Protein AF-A0A3T0RSY2-F1 (afdb_monomer)

Sequence (69 aa):
MINFAEKKFVEIYGEQVLKQRPFSAKQDRNTWYVKGTLHCPPHDICSGGVAEAEISSVDRSVIRITHGK

Nearest PDB structures (foldseek):
  3dsm-assembly1_A  TM=6.353E-01  e=1.013E+00  Bacteroides uniformis ATCC 8492
  5kpe-assembly1_A  TM=4.646E-01  e=3.569E-01  synthetic construct
  9d1i-assembly1_A  TM=5.599E-01  e=1.654E+00  Homo sapiens
  2ret-assembly1_G  TM=4.525E-01  e=7.666E+00  Vibrio vulnificus
  3cfi-assembly4_J  TM=3.405E-01  e=5.998E+00  Vibrio vulnificus

Mean predicted aligned error: 4.01 Å

Solvent-accessible surface area (backbone atoms only — not comparable to full-atom values): 4145 Å² total; per-residue (Å²): 109,63,74,61,52,52,52,54,44,34,75,75,65,33,74,71,56,63,73,22,56,69,68,48,75,48,76,56,95,59,34,33,42,36,34,39,38,76,90,60,62,90,93,61,88,75,83,69,53,32,52,35,35,35,27,32,67,84,78,68,46,77,75,45,77,50,67,48,106

pLDDT: mean 91.46, std 8.34, range [56.81, 97.62]

Secondary structure (DSSP, 8-state):
-HHHHHHHHHHHH-GGGGGGPSPEEEEETTEEEEE------TTS------EEEEEETTT--EEEEEE--

Foldseek 3Di:
DQVVLVVVCCVVPNPVLVVQPPWDWDDDDQKIKIWGHQDDDPPDDDDFFTWIWIAGNPPRHTP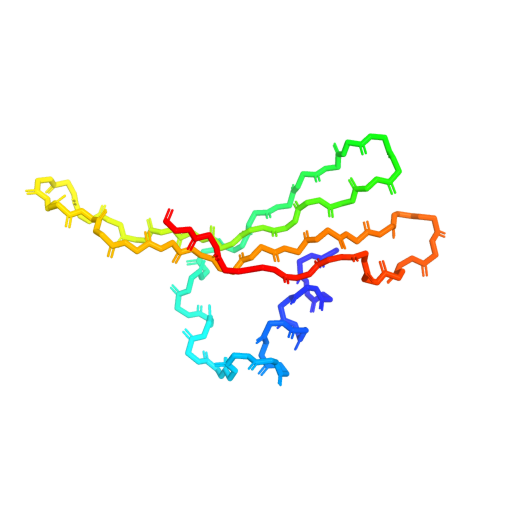DIDTDD

Radius of gyration: 12.37 Å; Cα contacts (8 Å, |Δi|>4): 114; chains: 1; bounding box: 30×21×33 Å

Structure (mmCIF, N/CA/C/O backbone):
data_AF-A0A3T0RSY2-F1
#
_entry.id   AF-A0A3T0RSY2-F1
#
loop_
_atom_site.group_PDB
_atom_site.id
_atom_site.type_symbol
_atom_site.label_atom_id
_atom_site.label_alt_id
_atom_site.label_comp_id
_atom_site.label_asym_id
_atom_site.label_entity_id
_atom_site.label_seq_id
_atom_site.pdbx_PDB_ins_code
_atom_site.Cartn_x
_atom_site.Cartn_y
_atom_site.Cartn_z
_atom_site.occupancy
_atom_site.B_iso_or_equiv
_atom_site.auth_seq_id
_atom_site.auth_comp_id
_atom_site.auth_asym_id
_atom_site.auth_atom_id
_atom_site.pdbx_PDB_model_num
ATOM 1 N N . MET A 1 1 ? 1.130 -3.326 9.442 1.00 88.50 1 MET A N 1
ATOM 2 C CA . MET A 1 1 ? 0.588 -2.409 8.415 1.00 88.50 1 MET A CA 1
ATOM 3 C C . MET A 1 1 ? 0.768 -2.897 6.991 1.00 88.50 1 MET A C 1
ATOM 5 O O . MET A 1 1 ? -0.208 -2.844 6.256 1.00 88.50 1 MET A O 1
ATOM 9 N N . ILE A 1 2 ? 1.936 -3.432 6.619 1.00 93.56 2 ILE A N 1
ATOM 10 C CA . ILE A 1 2 ? 2.191 -3.949 5.262 1.00 93.56 2 ILE A CA 1
ATOM 11 C C . ILE A 1 2 ? 1.102 -4.926 4.788 1.00 93.56 2 ILE A C 1
ATOM 13 O O . ILE A 1 2 ? 0.480 -4.659 3.773 1.00 93.56 2 ILE A O 1
ATOM 17 N N . ASN A 1 3 ? 0.763 -5.965 5.563 1.00 95.19 3 ASN A N 1
ATOM 18 C CA . ASN A 1 3 ? -0.266 -6.942 5.160 1.00 95.19 3 ASN A CA 1
ATOM 19 C C . ASN A 1 3 ? -1.660 -6.331 4.925 1.00 95.19 3 ASN A C 1
ATOM 21 O O . ASN A 1 3 ? -2.439 -6.862 4.142 1.00 95.19 3 ASN A O 1
ATOM 25 N N . PHE A 1 4 ? -2.003 -5.244 5.624 1.00 95.38 4 PHE A N 1
ATOM 26 C CA . PHE A 1 4 ? -3.285 -4.564 5.427 1.00 95.38 4 PHE A CA 1
ATOM 27 C C . PHE A 1 4 ? -3.268 -3.743 4.134 1.00 95.38 4 PHE A C 1
ATOM 29 O O . PHE A 1 4 ? -4.175 -3.876 3.318 1.00 95.38 4 PHE A O 1
ATOM 36 N N . ALA A 1 5 ? -2.212 -2.951 3.925 1.00 95.44 5 ALA A N 1
ATOM 37 C CA . ALA A 1 5 ? -2.028 -2.182 2.697 1.00 95.44 5 ALA A CA 1
ATOM 38 C C . ALA A 1 5 ? -1.922 -3.095 1.469 1.00 95.44 5 ALA A C 1
ATOM 40 O O . ALA A 1 5 ? -2.552 -2.825 0.458 1.00 95.44 5 ALA A O 1
ATOM 41 N N . GLU A 1 6 ? -1.204 -4.214 1.578 1.00 96.25 6 GLU A N 1
ATOM 42 C CA . GLU A 1 6 ? -1.054 -5.193 0.503 1.00 96.25 6 GLU A CA 1
ATOM 43 C C . GLU A 1 6 ? -2.404 -5.771 0.068 1.00 96.25 6 GLU A C 1
ATOM 45 O O . GLU A 1 6 ? -2.695 -5.794 -1.123 1.00 96.25 6 GLU A O 1
ATOM 50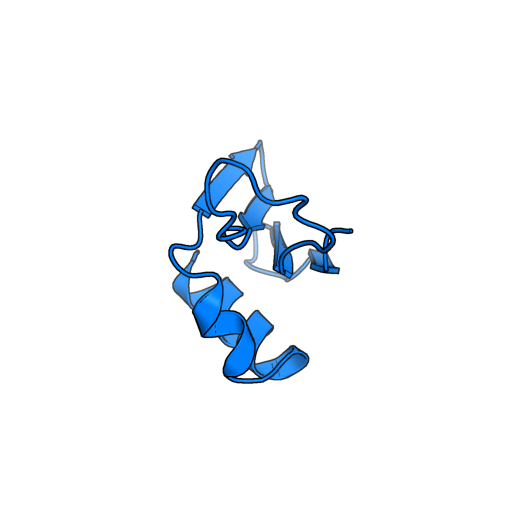 N N . LYS A 1 7 ? -3.274 -6.152 1.014 1.00 96.69 7 LYS A N 1
ATOM 51 C CA . LYS A 1 7 ? -4.640 -6.592 0.686 1.00 96.69 7 LYS A CA 1
ATOM 52 C C . LYS A 1 7 ? -5.417 -5.510 -0.060 1.00 96.69 7 LYS A C 1
ATOM 54 O O . LYS A 1 7 ? -6.038 -5.807 -1.073 1.00 96.69 7 LYS A O 1
ATOM 59 N N . LYS A 1 8 ? -5.333 -4.254 0.390 1.00 96.56 8 LYS A N 1
ATOM 60 C CA . LYS A 1 8 ? -5.981 -3.121 -0.289 1.00 96.56 8 LYS A CA 1
ATOM 61 C C . LYS A 1 8 ? -5.413 -2.849 -1.676 1.00 96.56 8 LYS A C 1
ATOM 63 O O . LYS A 1 8 ? -6.170 -2.560 -2.595 1.00 96.56 8 LYS A O 1
ATOM 68 N N . PHE A 1 9 ? -4.108 -3.003 -1.859 1.00 96.50 9 PHE A N 1
ATOM 69 C CA . PHE A 1 9 ? -3.496 -2.912 -3.175 1.00 96.50 9 PHE A CA 1
ATOM 70 C C . PHE A 1 9 ? -3.972 -4.027 -4.102 1.00 96.50 9 PHE A C 1
ATOM 72 O O . PHE A 1 9 ? -4.273 -3.740 -5.253 1.00 96.50 9 PHE A O 1
ATOM 79 N N . VAL A 1 10 ? -4.086 -5.268 -3.621 1.00 97.12 10 VAL A N 1
ATOM 80 C CA . VAL A 1 10 ? -4.607 -6.385 -4.425 1.00 97.12 10 VAL A CA 1
ATOM 81 C C . VAL A 1 10 ? -6.083 -6.175 -4.773 1.00 97.12 10 VAL A C 1
ATOM 83 O O . VAL A 1 10 ? -6.464 -6.412 -5.914 1.00 97.12 10 VAL A O 1
ATOM 86 N N . GLU A 1 11 ? -6.900 -5.675 -3.840 1.00 96.62 11 GLU A N 1
ATOM 87 C CA . GLU A 1 11 ? -8.312 -5.339 -4.093 1.00 96.62 11 GLU A CA 1
ATOM 88 C C . GLU A 1 11 ? -8.480 -4.301 -5.221 1.00 96.62 11 GLU A C 1
ATOM 90 O O . GLU A 1 11 ? -9.430 -4.395 -5.993 1.00 96.62 11 GLU A O 1
ATOM 95 N N . ILE A 1 12 ? -7.571 -3.324 -5.331 1.00 95.31 12 ILE A N 1
ATOM 96 C CA . ILE A 1 12 ? -7.681 -2.212 -6.294 1.00 95.31 12 ILE A CA 1
ATOM 97 C C . ILE A 1 12 ? -6.949 -2.504 -7.609 1.00 95.31 12 ILE A C 1
ATOM 99 O O . ILE A 1 12 ? -7.468 -2.229 -8.687 1.00 95.31 12 ILE A O 1
ATOM 103 N N . TYR A 1 13 ? -5.727 -3.027 -7.527 1.00 93.81 13 TYR A N 1
ATOM 104 C CA . TYR A 1 13 ? -4.816 -3.175 -8.664 1.00 93.81 13 TYR A CA 1
ATOM 105 C C . TYR A 1 13 ? -4.636 -4.628 -9.115 1.00 93.81 13 TYR A C 1
ATOM 107 O O . TYR A 1 13 ? -3.968 -4.862 -10.122 1.00 93.81 13 TYR A O 1
ATOM 115 N N . GLY A 1 14 ? -5.205 -5.603 -8.402 1.00 95.56 14 GLY A N 1
ATOM 116 C CA . GLY A 1 14 ? -5.012 -7.031 -8.651 1.00 95.56 14 GLY A CA 1
ATOM 117 C C . GLY A 1 14 ? -3.656 -7.561 -8.170 1.00 95.56 14 GLY A C 1
ATOM 118 O O . GLY A 1 14 ? -2.796 -6.826 -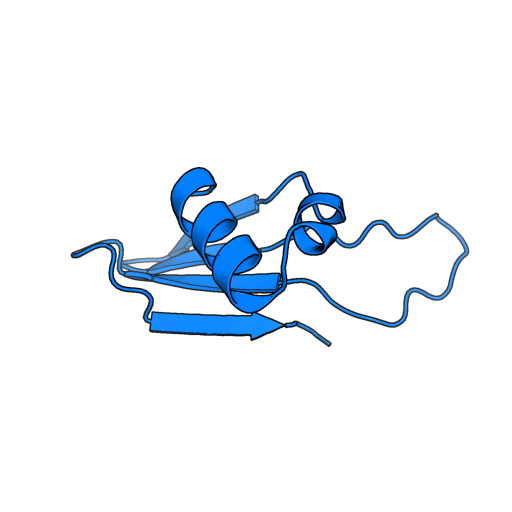7.682 1.00 95.56 14 GLY A O 1
ATOM 119 N N . GLU A 1 15 ? -3.430 -8.866 -8.338 1.00 96.38 15 GLU A N 1
ATOM 120 C CA . GLU A 1 15 ? -2.224 -9.556 -7.844 1.00 96.38 15 GLU A CA 1
ATOM 121 C C . GLU A 1 15 ? -0.912 -9.061 -8.472 1.00 96.38 15 GLU A C 1
ATOM 123 O O . GLU A 1 15 ? 0.163 -9.239 -7.901 1.00 96.38 15 GLU A O 1
ATOM 128 N N . GLN A 1 16 ? -0.973 -8.382 -9.620 1.00 92.50 16 GLN A N 1
ATOM 129 C CA . GLN A 1 16 ? 0.200 -7.800 -10.279 1.00 92.50 16 GLN A CA 1
ATOM 130 C C . GLN A 1 16 ? 0.976 -6.823 -9.384 1.00 92.50 16 GLN A C 1
ATOM 132 O O . GLN A 1 16 ? 2.196 -6.715 -9.519 1.00 92.50 16 GLN A O 1
ATOM 137 N N . VAL A 1 17 ? 0.304 -6.167 -8.429 1.00 93.75 17 VAL A N 1
ATOM 138 C CA . VAL A 1 17 ? 0.949 -5.253 -7.477 1.00 93.75 17 VAL A CA 1
ATOM 139 C C . VAL A 1 17 ? 1.923 -5.971 -6.540 1.00 93.75 17 VAL A C 1
ATOM 141 O O . VAL A 1 17 ? 2.862 -5.361 -6.038 1.00 93.75 17 VAL A O 1
ATOM 144 N N . LEU A 1 18 ? 1.778 -7.288 -6.354 1.00 95.06 18 LEU A N 1
ATOM 145 C CA . LEU A 1 18 ? 2.676 -8.090 -5.520 1.00 95.06 18 LEU A CA 1
ATOM 146 C C . LEU A 1 18 ? 4.102 -8.158 -6.087 1.00 95.06 18 LEU A C 1
ATOM 148 O O . LEU A 1 18 ? 5.042 -8.417 -5.337 1.00 95.06 18 LEU A O 1
ATOM 152 N N . LYS A 1 19 ? 4.291 -7.860 -7.382 1.00 93.81 19 LYS A N 1
ATOM 153 C CA . LYS A 1 19 ? 5.621 -7.707 -7.998 1.00 93.81 19 LYS A CA 1
ATOM 154 C C . LYS A 1 19 ? 6.405 -6.528 -7.418 1.00 93.81 19 LYS A C 1
ATOM 156 O O . LYS A 1 19 ? 7.623 -6.511 -7.514 1.00 93.81 19 LYS A O 1
ATOM 161 N N . GLN A 1 20 ? 5.725 -5.572 -6.785 1.00 94.12 20 GLN A N 1
ATOM 162 C CA . GLN A 1 20 ? 6.345 -4.425 -6.120 1.00 94.12 20 GLN A CA 1
ATOM 163 C C . GLN A 1 20 ? 6.837 -4.760 -4.700 1.00 94.12 20 GLN A C 1
ATOM 165 O O . GLN A 1 20 ? 7.261 -3.870 -3.968 1.00 94.12 20 GLN A O 1
ATOM 170 N N . ARG A 1 21 ? 6.788 -6.028 -4.268 1.00 95.00 21 ARG A N 1
ATOM 171 C CA . ARG A 1 21 ? 7.432 -6.455 -3.018 1.00 95.00 21 ARG A CA 1
ATOM 172 C C . ARG A 1 21 ? 8.962 -6.294 -3.108 1.00 95.00 21 ARG A C 1
ATOM 174 O O . ARG A 1 21 ? 9.511 -6.515 -4.180 1.00 95.00 21 ARG A O 1
ATOM 181 N N . PRO A 1 22 ? 9.668 -6.002 -2.003 1.00 95.81 22 PRO A N 1
ATOM 182 C CA . PRO A 1 22 ? 9.122 -5.811 -0.664 1.00 95.81 22 PRO A CA 1
ATOM 183 C C . PRO A 1 22 ? 8.376 -4.478 -0.547 1.00 95.81 22 PRO A C 1
ATOM 185 O O . PRO A 1 22 ? 8.806 -3.460 -1.079 1.00 95.81 22 PRO A O 1
ATOM 188 N N . PHE A 1 23 ? 7.255 -4.472 0.170 1.00 95.56 23 PHE A N 1
ATOM 189 C CA . PHE A 1 23 ? 6.602 -3.220 0.544 1.00 95.56 23 PHE A CA 1
ATOM 190 C C . PHE A 1 23 ? 7.330 -2.607 1.739 1.00 95.56 23 PHE A C 1
ATOM 192 O O . PHE A 1 23 ? 7.701 -3.312 2.679 1.00 95.56 23 PHE A O 1
ATOM 199 N N . SER A 1 24 ? 7.498 -1.289 1.725 1.00 96.00 24 SER A N 1
ATOM 200 C CA . SER A 1 24 ? 8.069 -0.539 2.844 1.00 96.00 24 SER A CA 1
ATOM 201 C C . SER A 1 24 ? 6.974 0.234 3.565 1.00 96.00 24 SER A C 1
ATOM 203 O O . SER A 1 24 ? 6.050 0.739 2.931 1.00 96.00 24 SER A O 1
ATOM 205 N N . ALA A 1 25 ? 7.062 0.311 4.891 1.00 96.06 25 ALA A N 1
ATOM 206 C CA . ALA A 1 25 ? 6.133 1.072 5.714 1.00 96.06 25 ALA A CA 1
ATOM 207 C C . ALA A 1 25 ? 6.904 2.035 6.615 1.00 96.06 25 ALA A C 1
ATOM 209 O O . ALA A 1 25 ? 7.831 1.628 7.313 1.00 96.06 25 ALA A O 1
ATOM 210 N N . LYS A 1 26 ? 6.489 3.299 6.624 1.00 96.88 26 LYS A N 1
ATOM 211 C CA . LYS A 1 26 ? 7.000 4.336 7.519 1.00 96.88 26 LYS A CA 1
ATOM 212 C C . LYS A 1 26 ? 5.827 4.975 8.244 1.00 96.88 26 LYS A C 1
ATOM 214 O O . LYS A 1 26 ? 4.829 5.308 7.614 1.00 96.88 26 LYS A O 1
ATOM 219 N N . GLN A 1 27 ? 5.946 5.154 9.551 1.00 96.06 27 GLN A N 1
ATOM 220 C CA . GLN A 1 27 ? 4.991 5.954 10.306 1.00 96.06 27 GLN A CA 1
ATOM 221 C C . GLN A 1 27 ? 5.507 7.388 10.409 1.00 96.06 27 GLN A C 1
ATOM 223 O O . GLN A 1 27 ? 6.679 7.599 10.720 1.00 96.06 27 GLN A O 1
ATOM 228 N N . ASP A 1 28 ? 4.633 8.357 10.167 1.00 95.44 28 ASP A N 1
ATOM 229 C CA . ASP A 1 28 ? 4.843 9.747 10.555 1.00 95.44 28 ASP A CA 1
ATOM 230 C C . ASP A 1 28 ? 3.592 10.255 11.273 1.00 95.44 28 ASP A C 1
ATOM 232 O O . ASP A 1 28 ? 2.478 10.201 10.745 1.00 95.44 28 ASP A O 1
ATOM 236 N N . ARG A 1 29 ? 3.782 10.694 12.521 1.00 94.25 29 ARG A N 1
ATOM 237 C CA . ARG A 1 29 ? 2.709 11.055 13.458 1.00 94.25 29 ARG A CA 1
ATOM 238 C C . ARG A 1 29 ? 1.627 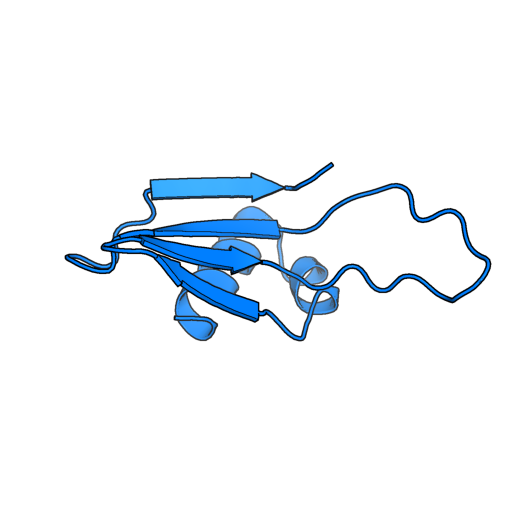9.962 13.526 1.00 94.25 29 ARG A C 1
ATOM 240 O O . ARG A 1 29 ? 1.882 8.855 14.003 1.00 94.25 29 ARG A O 1
ATOM 247 N N . ASN A 1 30 ? 0.440 10.283 13.012 1.00 95.88 30 ASN A N 1
ATOM 248 C CA . ASN A 1 30 ? -0.755 9.452 13.048 1.00 95.88 30 ASN A CA 1
ATOM 249 C C . ASN A 1 30 ? -1.051 8.774 11.702 1.00 95.88 30 ASN A C 1
ATOM 251 O O . ASN A 1 30 ? -2.163 8.292 11.493 1.00 95.88 30 ASN A O 1
ATOM 255 N N . THR A 1 31 ? -0.080 8.740 10.786 1.00 96.94 31 THR A N 1
ATOM 256 C CA . THR A 1 31 ? -0.252 8.182 9.443 1.00 96.94 31 THR A CA 1
ATOM 257 C C . 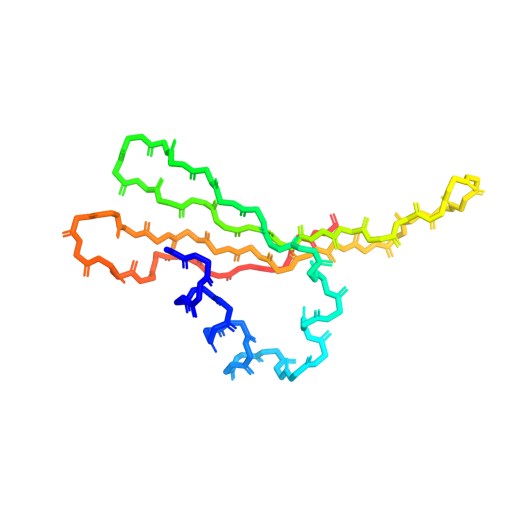THR A 1 31 ? 0.848 7.175 9.134 1.00 96.94 31 THR A C 1
ATOM 259 O O . THR A 1 31 ? 2.042 7.444 9.266 1.00 96.94 31 THR A O 1
ATOM 262 N N . TRP A 1 32 ? 0.436 5.993 8.693 1.00 97.62 32 TRP A N 1
ATOM 263 C CA . TRP A 1 32 ? 1.287 5.000 8.062 1.00 97.62 32 TRP A CA 1
ATOM 264 C C . TRP A 1 32 ? 1.324 5.228 6.560 1.00 97.62 32 TRP A C 1
ATOM 266 O O . TRP A 1 32 ? 0.292 5.182 5.899 1.00 97.62 32 TRP A O 1
ATOM 276 N N . TYR A 1 33 ? 2.528 5.395 6.036 1.00 97.25 33 TYR A N 1
ATOM 277 C CA . TYR A 1 33 ? 2.824 5.475 4.617 1.00 97.25 33 TYR A CA 1
ATOM 278 C C . TYR A 1 33 ? 3.392 4.131 4.190 1.00 97.25 33 TYR A C 1
ATOM 280 O O . TYR A 1 33 ? 4.472 3.740 4.640 1.00 97.25 33 TYR A O 1
ATOM 288 N N . VAL A 1 34 ? 2.654 3.403 3.360 1.00 96.75 34 VAL A N 1
ATOM 289 C CA . VAL A 1 34 ? 3.098 2.135 2.783 1.00 96.75 34 VAL A CA 1
ATOM 290 C C . VAL A 1 34 ? 3.316 2.331 1.295 1.00 96.75 34 VAL A C 1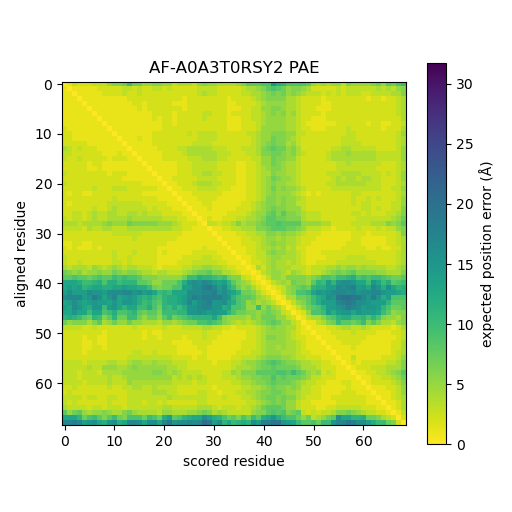
ATOM 292 O O . VAL A 1 34 ? 2.426 2.833 0.621 1.00 96.75 34 VAL A O 1
ATOM 295 N N . LYS A 1 35 ? 4.471 1.919 0.774 1.00 95.56 35 LYS A N 1
ATOM 296 C CA . LYS A 1 35 ? 4.770 1.992 -0.659 1.00 95.56 35 LYS A CA 1
ATOM 297 C C . LYS A 1 35 ? 5.405 0.714 -1.187 1.00 95.56 35 LYS A C 1
ATOM 299 O O . LYS A 1 35 ? 6.137 0.032 -0.459 1.00 95.56 35 LYS A O 1
ATOM 304 N N . GLY A 1 36 ? 5.137 0.415 -2.452 1.00 94.56 36 GLY A N 1
ATOM 305 C CA . GLY A 1 36 ? 5.850 -0.607 -3.211 1.00 94.56 36 GLY A CA 1
ATOM 306 C C . GLY A 1 36 ? 7.311 -0.238 -3.475 1.00 94.56 36 GLY A C 1
ATOM 307 O O . GLY A 1 36 ? 7.749 0.896 -3.267 1.00 94.56 36 GLY A O 1
ATOM 308 N N . THR A 1 37 ? 8.066 -1.221 -3.943 1.00 92.69 37 THR A N 1
ATOM 309 C CA . THR A 1 37 ? 9.425 -1.064 -4.458 1.00 92.69 37 THR A CA 1
ATOM 310 C C . THR A 1 37 ? 9.384 -1.024 -5.978 1.00 92.69 37 THR A C 1
ATOM 312 O O . THR A 1 37 ? 8.814 -1.909 -6.618 1.00 92.69 37 THR A O 1
ATOM 315 N N . LEU A 1 38 ? 9.998 0.010 -6.555 1.00 89.81 38 LEU A N 1
ATOM 316 C CA . LEU A 1 38 ? 10.219 0.091 -7.991 1.00 89.81 38 LEU A CA 1
ATOM 317 C C . LEU A 1 38 ? 11.485 -0.706 -8.311 1.00 89.81 38 LEU A C 1
ATOM 319 O O . LEU A 1 38 ? 12.591 -0.280 -7.977 1.00 89.81 38 LEU A O 1
ATOM 323 N N . HIS A 1 39 ? 11.321 -1.877 -8.923 1.00 85.88 39 HIS A N 1
ATOM 324 C CA . HIS A 1 39 ? 12.448 -2.707 -9.350 1.00 85.88 39 HIS A CA 1
ATOM 325 C C . HIS A 1 39 ? 13.044 -2.139 -10.627 1.00 85.88 39 HIS A C 1
ATOM 327 O O . HIS A 1 39 ? 12.553 -2.399 -11.722 1.00 85.88 39 HIS A O 1
ATOM 333 N N . CYS A 1 40 ? 14.086 -1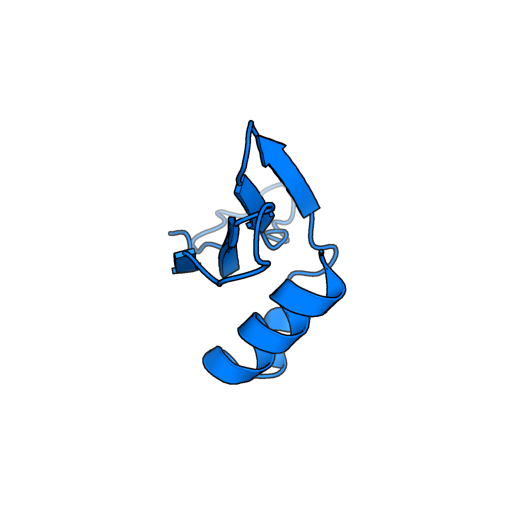.335 -10.452 1.00 81.19 40 CYS A N 1
ATOM 334 C CA . CYS A 1 40 ? 14.815 -0.696 -11.530 1.00 81.19 40 CYS A CA 1
ATOM 335 C C . CYS A 1 40 ? 16.222 -1.290 -11.641 1.00 81.19 40 CYS A C 1
ATOM 337 O O . CYS A 1 40 ? 17.020 -1.095 -10.717 1.00 81.19 40 CYS A O 1
ATOM 339 N N . PRO A 1 41 ? 16.551 -2.017 -12.722 1.00 79.94 41 PRO A N 1
ATOM 340 C CA . PRO A 1 41 ? 17.918 -2.443 -12.964 1.00 79.94 41 PRO A CA 1
ATOM 341 C C . PRO A 1 41 ? 18.848 -1.226 -13.069 1.00 79.94 41 PRO A C 1
ATOM 343 O O . PRO A 1 41 ? 18.481 -0.214 -13.675 1.00 79.94 41 PRO A O 1
ATOM 346 N N . PRO A 1 42 ? 20.065 -1.294 -12.505 1.00 71.31 42 PRO A N 1
ATOM 347 C CA . PRO A 1 42 ? 21.056 -0.263 -12.760 1.00 71.31 42 PRO A CA 1
ATOM 348 C C . PRO A 1 42 ? 21.316 -0.191 -14.273 1.00 71.31 42 PRO A C 1
ATOM 350 O O . PRO A 1 42 ? 21.550 -1.227 -14.894 1.00 71.31 42 PRO A O 1
ATOM 353 N N . HIS A 1 43 ? 21.316 1.032 -14.818 1.00 77.75 43 HIS A N 1
ATOM 354 C CA . HIS A 1 43 ? 21.465 1.401 -16.241 1.00 77.75 43 HIS A CA 1
ATOM 355 C C . HIS A 1 43 ? 20.186 1.435 -17.102 1.00 77.75 43 HIS A C 1
ATOM 357 O O . HIS A 1 43 ? 20.282 1.844 -18.258 1.00 77.75 43 HIS A O 1
ATOM 363 N N . ASP A 1 44 ? 19.006 1.133 -16.548 1.00 77.62 44 ASP A N 1
ATOM 364 C CA . ASP A 1 44 ? 17.728 1.326 -17.248 1.00 77.62 44 ASP A CA 1
ATOM 365 C C . ASP A 1 44 ? 17.047 2.652 -16.873 1.00 77.62 44 ASP A C 1
ATOM 367 O O . ASP A 1 44 ? 17.107 3.123 -15.734 1.00 77.62 44 ASP A O 1
ATOM 371 N N . ILE A 1 45 ? 16.346 3.260 -17.838 1.00 76.50 45 ILE A N 1
ATOM 372 C CA . ILE A 1 45 ? 15.444 4.385 -17.566 1.00 76.50 45 ILE A CA 1
ATOM 373 C C . ILE A 1 45 ? 14.151 3.813 -16.990 1.00 76.50 45 ILE A C 1
ATOM 375 O O . ILE A 1 45 ? 13.284 3.332 -17.721 1.00 76.50 45 ILE A O 1
ATOM 379 N N . CYS A 1 46 ? 13.997 3.891 -15.673 1.00 71.56 46 CYS A N 1
ATOM 380 C CA . CYS A 1 46 ? 12.773 3.445 -15.023 1.00 71.56 46 CYS A CA 1
ATOM 381 C C . CYS A 1 46 ? 11.697 4.514 -15.108 1.00 71.56 46 CYS A C 1
ATOM 383 O O . CYS A 1 46 ? 11.717 5.512 -14.393 1.00 71.56 46 CYS A O 1
ATOM 385 N N . SER A 1 47 ? 10.767 4.288 -16.031 1.00 70.62 47 SER A N 1
ATOM 386 C CA . SER A 1 47 ? 9.544 5.070 -16.165 1.00 70.62 47 SER A CA 1
ATOM 387 C C . SER A 1 47 ? 8.378 4.294 -15.565 1.00 70.62 47 SER A C 1
ATOM 389 O O . SER A 1 47 ? 8.074 3.183 -15.999 1.00 70.62 47 SER A O 1
ATOM 391 N N . GLY A 1 48 ? 7.728 4.892 -14.570 1.00 75.75 48 GLY A N 1
ATOM 392 C CA . GLY A 1 48 ? 6.611 4.317 -13.831 1.00 75.75 48 GLY A CA 1
ATOM 393 C C . GLY A 1 48 ? 6.788 4.515 -12.330 1.00 75.75 48 GLY A C 1
ATOM 394 O O . GLY A 1 48 ? 7.886 4.797 -11.857 1.00 75.75 48 GLY A O 1
ATOM 395 N N . GLY A 1 49 ? 5.718 4.301 -11.571 1.00 88.06 49 GLY A N 1
ATOM 396 C CA . GLY A 1 49 ? 5.803 4.314 -10.116 1.00 88.06 49 GLY A CA 1
ATOM 397 C C . GLY A 1 49 ? 5.171 3.095 -9.469 1.00 88.06 49 GLY A C 1
ATOM 398 O O . GLY A 1 49 ? 5.039 2.032 -10.076 1.00 88.06 49 GLY A O 1
ATOM 399 N N . VAL A 1 50 ? 4.853 3.242 -8.191 1.00 93.81 50 VAL A N 1
ATOM 400 C CA . VAL A 1 50 ? 4.473 2.144 -7.300 1.00 93.81 50 VAL A CA 1
ATOM 401 C C . VAL A 1 50 ? 3.168 2.457 -6.592 1.00 93.81 50 VAL A C 1
ATOM 403 O O . VAL A 1 50 ? 2.788 3.615 -6.451 1.00 93.81 50 VAL A O 1
ATOM 406 N N . ALA A 1 51 ? 2.482 1.431 -6.110 1.00 96.12 51 ALA A N 1
ATOM 407 C CA . ALA A 1 51 ? 1.331 1.605 -5.248 1.00 96.12 51 ALA A CA 1
ATOM 408 C C . ALA A 1 51 ? 1.764 2.220 -3.911 1.00 96.12 51 ALA A C 1
ATOM 410 O O . ALA A 1 51 ? 2.728 1.774 -3.282 1.00 96.12 51 ALA A O 1
ATOM 411 N N . GLU A 1 52 ? 1.024 3.234 -3.481 1.00 96.69 52 GLU A N 1
ATOM 412 C CA . GLU A 1 52 ? 1.225 3.960 -2.235 1.00 96.69 52 GLU A CA 1
ATOM 413 C C . GLU A 1 52 ? -0.098 4.029 -1.468 1.00 96.69 52 GLU A C 1
ATOM 415 O O . GLU A 1 52 ? -1.166 4.210 -2.055 1.00 96.69 52 GLU A O 1
ATOM 420 N N . ALA A 1 53 ? -0.034 3.865 -0.151 1.00 97.00 53 ALA A N 1
ATOM 421 C CA . ALA A 1 53 ? -1.172 3.951 0.749 1.00 97.00 53 ALA A CA 1
ATOM 422 C C . ALA A 1 53 ? -0.827 4.807 1.963 1.00 97.00 53 ALA A C 1
ATOM 424 O O . ALA A 1 53 ? 0.204 4.615 2.608 1.00 97.00 53 ALA A O 1
ATOM 425 N N . GLU A 1 54 ? -1.753 5.689 2.307 1.00 97.12 54 GLU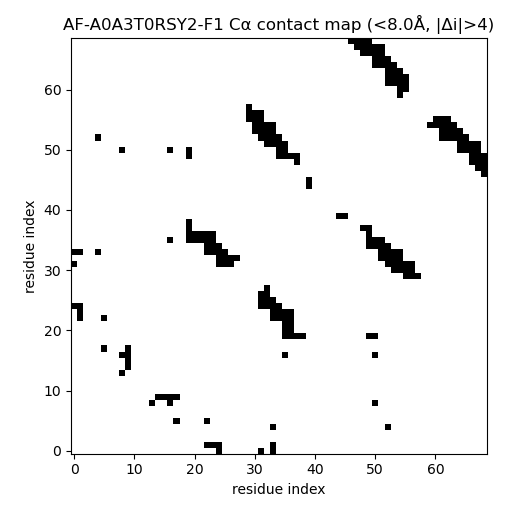 A N 1
ATOM 426 C CA . GLU A 1 54 ? -1.775 6.440 3.552 1.00 97.12 54 GLU A CA 1
ATOM 427 C C . GLU A 1 54 ? -2.889 5.880 4.421 1.00 97.12 54 GLU A C 1
ATOM 429 O O . GLU A 1 54 ? -4.047 5.796 4.002 1.00 97.12 54 GLU A O 1
ATOM 434 N N . ILE A 1 55 ? -2.535 5.446 5.623 1.00 97.31 55 ILE A N 1
ATOM 435 C CA . ILE A 1 55 ? -3.449 4.753 6.522 1.00 97.31 55 ILE A CA 1
ATOM 436 C C . ILE A 1 55 ? -3.345 5.390 7.896 1.00 97.31 55 ILE A C 1
ATOM 438 O O . ILE A 1 55 ? -2.257 5.480 8.461 1.00 97.31 55 ILE A O 1
ATOM 442 N N . SER A 1 56 ? -4.473 5.804 8.455 1.00 96.25 56 SER A N 1
ATOM 443 C CA . SER A 1 56 ? -4.532 6.343 9.809 1.00 96.25 56 SER A CA 1
ATOM 444 C C . SER A 1 56 ? -4.040 5.296 10.809 1.00 96.25 56 SER A C 1
ATOM 446 O O . SER A 1 56 ? -4.518 4.162 10.847 1.00 96.25 56 SER A O 1
ATOM 448 N N . SER A 1 57 ? -3.073 5.657 11.649 1.00 94.06 57 SER A N 1
ATOM 449 C CA . SER A 1 57 ? -2.619 4.797 12.743 1.00 94.06 57 SER A CA 1
ATOM 450 C C . SER A 1 57 ? -3.590 4.793 13.926 1.00 94.06 57 SER A C 1
ATOM 452 O O . SER A 1 57 ? -3.417 3.972 14.824 1.00 94.06 57 SER A O 1
ATOM 454 N N . VAL A 1 58 ? -4.577 5.698 13.940 1.00 94.62 58 VAL A N 1
ATOM 455 C CA . VAL A 1 58 ? -5.555 5.855 15.027 1.00 94.62 58 VAL A CA 1
ATOM 456 C C . VAL A 1 58 ? -6.658 4.804 14.916 1.00 94.62 58 VAL A C 1
ATOM 458 O O . VAL A 1 58 ? -6.945 4.106 15.882 1.00 94.62 58 VAL A O 1
ATOM 461 N N . ASP A 1 59 ? -7.239 4.656 13.726 1.00 94.31 59 ASP A N 1
ATOM 462 C CA . ASP A 1 59 ? -8.418 3.815 13.470 1.00 94.31 59 ASP A CA 1
ATOM 463 C C . ASP A 1 59 ? -8.222 2.818 12.312 1.00 94.31 59 ASP A C 1
ATOM 465 O O . ASP A 1 59 ? -9.135 2.065 11.980 1.00 94.31 59 ASP A O 1
ATOM 469 N N . ARG A 1 60 ? -7.022 2.771 11.710 1.00 90.81 60 ARG A N 1
ATOM 470 C CA . ARG A 1 60 ? -6.679 1.918 10.554 1.00 90.81 60 ARG A CA 1
ATOM 471 C C . ARG A 1 60 ? -7.510 2.201 9.300 1.00 90.81 60 ARG A C 1
ATOM 473 O O . ARG A 1 60 ? -7.531 1.370 8.390 1.00 90.81 60 ARG A O 1
ATOM 480 N N . SER A 1 61 ? -8.158 3.362 9.222 1.00 94.69 61 SER A N 1
ATOM 481 C CA . SER A 1 61 ? -8.851 3.795 8.013 1.00 94.69 61 SER A CA 1
ATOM 482 C C . SER A 1 61 ? -7.852 4.132 6.904 1.00 94.69 61 SER A C 1
ATOM 484 O O . SER A 1 61 ? -6.783 4.702 7.139 1.00 94.69 61 SER A O 1
ATOM 486 N N . VAL A 1 62 ? -8.187 3.747 5.672 1.00 95.81 62 VAL A N 1
ATOM 487 C CA . VAL A 1 62 ? -7.426 4.159 4.489 1.00 95.81 62 VAL A CA 1
ATOM 488 C C . VAL A 1 62 ? -7.750 5.626 4.226 1.00 95.81 62 VAL A C 1
ATOM 490 O O . VAL A 1 62 ? -8.889 5.953 3.909 1.00 95.81 62 VAL A O 1
ATOM 493 N N . ILE A 1 63 ? -6.747 6.490 4.350 1.00 95.88 63 ILE A N 1
ATOM 494 C CA . ILE A 1 63 ? -6.860 7.921 4.053 1.00 95.88 63 ILE A CA 1
ATOM 495 C C . ILE A 1 63 ? -6.774 8.122 2.541 1.00 95.88 63 ILE A C 1
ATOM 497 O O . ILE A 1 63 ? -7.584 8.835 1.951 1.00 95.88 63 ILE A O 1
ATOM 501 N N . ARG A 1 64 ? -5.787 7.480 1.903 1.00 95.56 64 ARG A N 1
ATOM 502 C CA . ARG A 1 64 ? -5.528 7.621 0.470 1.00 95.56 64 ARG A CA 1
ATOM 503 C C . ARG A 1 64 ? -4.837 6.387 -0.094 1.00 95.56 64 ARG A C 1
ATOM 505 O O . ARG A 1 64 ? -3.993 5.795 0.572 1.00 95.56 64 ARG A O 1
ATOM 512 N N . ILE A 1 65 ? -5.168 6.037 -1.334 1.00 95.25 65 ILE A N 1
ATOM 513 C CA . ILE A 1 65 ? -4.402 5.091 -2.151 1.00 95.25 65 ILE A CA 1
ATOM 514 C C . ILE A 1 65 ? -4.109 5.757 -3.490 1.00 95.25 65 ILE A C 1
ATOM 516 O O . ILE A 1 65 ? -5.012 6.284 -4.137 1.00 95.25 65 ILE A O 1
ATOM 520 N N . THR A 1 66 ? -2.844 5.737 -3.892 1.00 93.62 66 THR A N 1
ATOM 521 C CA . THR A 1 66 ? -2.355 6.306 -5.149 1.00 93.62 66 THR A CA 1
ATOM 522 C C . THR A 1 66 ? -1.402 5.335 -5.829 1.00 93.62 66 THR A C 1
ATOM 524 O O . THR A 1 66 ? -0.904 4.390 -5.218 1.00 93.62 66 THR A O 1
ATOM 527 N N . HIS A 1 67 ? -1.158 5.552 -7.115 1.00 87.44 67 HIS A N 1
ATOM 528 C CA . HIS A 1 67 ? -0.047 4.941 -7.826 1.00 87.44 67 HIS A CA 1
ATOM 529 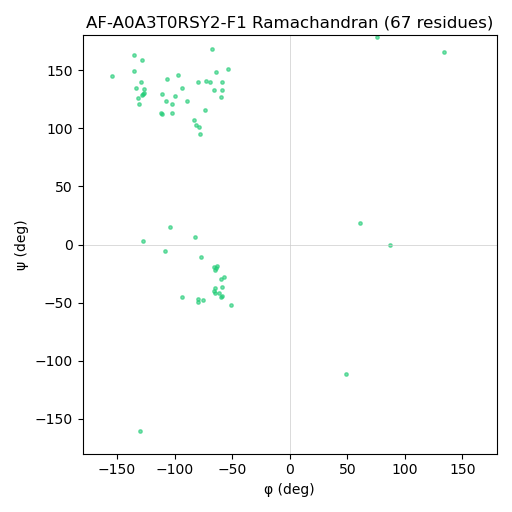C C . HIS A 1 67 ? 0.921 6.072 -8.168 1.00 87.44 67 HIS A C 1
ATOM 531 O O . HIS A 1 67 ? 0.555 6.984 -8.913 1.00 87.44 67 HIS A O 1
ATOM 537 N N . GLY A 1 68 ? 2.109 6.048 -7.563 1.00 74.94 68 GLY A N 1
ATOM 538 C CA . GLY A 1 68 ? 3.188 6.985 -7.851 1.00 74.94 68 GLY A CA 1
ATOM 539 C C . GLY A 1 68 ? 3.486 7.007 -9.350 1.00 74.94 68 GLY A C 1
ATOM 540 O O . GLY A 1 68 ? 3.240 6.020 -10.057 1.00 74.94 68 GLY A O 1
ATOM 541 N N . LYS A 1 69 ? 3.963 8.150 -9.835 1.00 56.81 69 LYS A N 1
ATOM 542 C CA . LYS A 1 69 ? 4.367 8.345 -11.228 1.00 56.81 69 LYS A CA 1
ATOM 543 C C . LYS A 1 69 ? 5.877 8.267 -11.353 1.00 56.81 69 LYS A C 1
ATOM 545 O O . LYS A 1 69 ? 6.540 8.790 -10.431 1.00 56.81 69 LYS A O 1
#